Protein AF-A0A934AJ32-F1 (afdb_monomer)

Structure (mmCIF, N/CA/C/O backbone):
data_AF-A0A934AJ32-F1
#
_entry.id   AF-A0A934AJ32-F1
#
loop_
_atom_site.group_PDB
_atom_site.id
_atom_site.type_symbol
_atom_site.label_atom_id
_atom_site.label_alt_id
_atom_site.label_comp_id
_atom_site.label_asym_id
_atom_site.label_entity_id
_atom_site.label_seq_id
_atom_site.pdbx_PDB_ins_code
_atom_site.Cartn_x
_atom_site.Cartn_y
_atom_site.Cartn_z
_atom_site.occupancy
_atom_site.B_iso_or_equiv
_atom_site.auth_seq_id
_atom_site.auth_comp_id
_atom_site.auth_asym_id
_atom_site.auth_atom_id
_atom_site.pdbx_PDB_model_num
ATOM 1 N N . MET A 1 1 ? 74.861 -0.543 -77.239 1.00 42.47 1 MET A N 1
ATOM 2 C CA . MET A 1 1 ? 74.293 0.768 -76.851 1.00 42.47 1 MET A CA 1
ATOM 3 C C . MET A 1 1 ? 72.778 0.708 -77.011 1.00 42.47 1 MET A C 1
ATOM 5 O O . MET A 1 1 ? 72.352 0.237 -78.055 1.00 42.47 1 MET A O 1
ATOM 9 N N . ARG A 1 2 ? 72.035 1.220 -76.008 1.00 43.19 2 ARG A N 1
ATOM 10 C CA . ARG A 1 2 ? 70.558 1.358 -75.874 1.00 43.19 2 ARG A CA 1
ATOM 11 C C . ARG A 1 2 ? 69.825 0.094 -75.361 1.00 43.19 2 ARG A C 1
ATOM 13 O O . ARG A 1 2 ? 69.535 -0.800 -76.140 1.00 43.19 2 ARG A O 1
ATOM 20 N N . SER A 1 3 ? 69.816 -0.151 -74.038 1.00 38.34 3 SER A N 1
ATOM 21 C CA . SER A 1 3 ? 68.816 0.284 -73.013 1.00 38.34 3 SER A CA 1
ATOM 22 C C 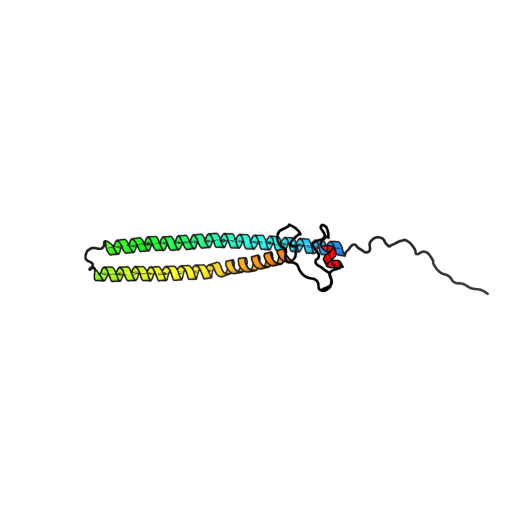. SER A 1 3 ? 67.497 -0.511 -73.117 1.00 38.34 3 SER A C 1
ATOM 24 O O . SER A 1 3 ? 66.768 -0.304 -74.076 1.00 38.34 3 SER A O 1
ATOM 26 N N . MET A 1 4 ? 67.211 -1.559 -72.325 1.00 38.88 4 MET A N 1
ATOM 27 C CA . MET A 1 4 ? 66.864 -1.632 -70.883 1.00 38.88 4 MET A CA 1
ATOM 28 C C . MET A 1 4 ? 65.736 -0.680 -70.421 1.00 38.88 4 MET A C 1
ATOM 30 O O . MET A 1 4 ? 65.861 0.526 -70.596 1.00 38.88 4 MET A O 1
ATOM 34 N N . PHE A 1 5 ? 64.742 -1.280 -69.733 1.00 41.25 5 PHE A N 1
ATOM 35 C CA . PHE A 1 5 ? 63.629 -0.747 -68.909 1.00 41.25 5 PHE A CA 1
ATOM 36 C C . PHE A 1 5 ? 62.219 -0.610 -69.520 1.00 41.25 5 PHE A C 1
ATOM 38 O O . PHE A 1 5 ? 61.986 0.236 -70.372 1.00 41.25 5 PHE A O 1
ATOM 45 N N . ALA A 1 6 ? 61.284 -1.415 -68.977 1.00 44.69 6 ALA A N 1
ATOM 46 C CA . ALA A 1 6 ? 59.928 -1.074 -68.481 1.00 44.69 6 ALA A CA 1
ATOM 47 C C . ALA A 1 6 ? 59.075 -2.370 -68.450 1.00 44.69 6 ALA A C 1
ATOM 49 O O . ALA A 1 6 ? 58.596 -2.830 -69.477 1.00 44.69 6 ALA A O 1
ATOM 50 N N . VAL A 1 7 ? 59.119 -3.178 -67.385 1.00 40.50 7 VAL A N 1
ATOM 51 C CA . VAL A 1 7 ? 58.290 -3.086 -66.161 1.00 40.50 7 VAL A CA 1
ATOM 52 C C . VAL A 1 7 ? 56.782 -3.209 -66.444 1.00 40.50 7 VAL A C 1
ATOM 54 O O . VAL A 1 7 ? 56.132 -2.252 -66.837 1.00 40.50 7 VAL A O 1
ATOM 57 N N . MET A 1 8 ? 56.269 -4.422 -66.194 1.00 41.38 8 MET A N 1
ATOM 58 C CA . MET A 1 8 ? 54.985 -4.747 -65.547 1.00 41.38 8 MET A CA 1
ATOM 59 C C . MET A 1 8 ? 53.811 -3.769 -65.742 1.00 41.38 8 MET A C 1
ATOM 61 O O . MET A 1 8 ? 53.681 -2.789 -65.017 1.00 41.38 8 MET A O 1
ATOM 65 N N . ALA A 1 9 ? 52.862 -4.148 -66.602 1.00 44.16 9 ALA A N 1
ATOM 66 C CA . ALA A 1 9 ? 51.495 -3.626 -66.597 1.00 44.16 9 ALA A CA 1
ATOM 67 C C . ALA A 1 9 ? 50.490 -4.792 -66.652 1.00 44.16 9 ALA A C 1
ATOM 69 O O . ALA A 1 9 ? 49.830 -5.033 -67.656 1.00 44.16 9 ALA A O 1
ATOM 70 N N . LEU A 1 10 ? 50.402 -5.544 -65.552 1.00 40.91 10 LEU A N 1
ATOM 71 C CA . LEU A 1 10 ? 49.324 -6.497 -65.267 1.00 40.91 10 LEU A CA 1
ATOM 72 C C . LEU A 1 10 ? 48.639 -6.087 -63.959 1.00 40.91 10 LEU A C 1
ATOM 74 O O . LEU A 1 10 ? 48.742 -6.781 -62.958 1.00 40.91 10 LEU A O 1
ATOM 78 N N . LEU A 1 11 ? 47.964 -4.936 -63.950 1.00 41.97 11 LEU A N 1
ATOM 79 C CA . LEU A 1 11 ? 47.052 -4.545 -62.871 1.00 41.97 11 LEU A CA 1
ATOM 80 C C . LEU A 1 11 ? 45.947 -3.637 -63.417 1.00 41.97 11 LEU A C 1
ATOM 82 O O . LEU A 1 11 ? 46.109 -2.425 -63.477 1.00 41.97 11 LEU A O 1
ATOM 86 N N . ALA A 1 12 ? 44.814 -4.233 -63.782 1.00 40.97 12 ALA A N 1
ATOM 87 C CA . ALA A 1 12 ? 43.506 -3.575 -63.737 1.00 40.97 12 ALA A CA 1
ATOM 88 C C . ALA A 1 12 ? 42.390 -4.634 -63.782 1.00 40.97 12 ALA A C 1
ATOM 90 O O . ALA A 1 12 ? 41.514 -4.612 -64.642 1.00 40.97 12 ALA A O 1
ATOM 91 N N . PHE A 1 13 ? 42.428 -5.597 -62.855 1.00 40.22 13 PHE A N 1
ATOM 92 C CA . PHE A 1 13 ? 41.200 -6.298 -62.481 1.00 40.22 13 PHE A CA 1
ATOM 93 C C . PHE A 1 13 ? 40.294 -5.287 -61.761 1.00 40.22 13 PHE A C 1
ATOM 95 O O . PHE A 1 13 ? 40.781 -4.587 -60.868 1.00 40.22 13 PHE A O 1
ATOM 102 N N . PRO A 1 14 ? 39.001 -5.178 -62.113 1.00 39.19 14 PRO A N 1
ATOM 103 C CA . PRO A 1 14 ? 38.092 -4.229 -61.491 1.00 39.19 14 PRO A CA 1
ATOM 104 C C . PRO A 1 14 ? 37.704 -4.754 -60.104 1.00 39.19 14 PRO A C 1
ATOM 106 O O . PRO A 1 14 ? 36.647 -5.347 -59.913 1.00 39.19 14 PRO A O 1
ATOM 109 N N . VAL A 1 15 ? 38.567 -4.547 -59.110 1.00 40.00 15 VAL A N 1
ATOM 110 C CA . VAL A 1 15 ? 38.219 -4.730 -57.695 1.00 40.00 15 VAL A CA 1
ATOM 111 C C . VAL A 1 15 ? 37.647 -3.411 -57.180 1.00 40.00 15 VAL A C 1
ATOM 113 O O . VAL A 1 15 ? 38.253 -2.706 -56.384 1.00 40.00 15 VAL A O 1
ATOM 116 N N . LEU A 1 16 ? 36.464 -3.058 -57.674 1.00 37.53 16 LEU A N 1
ATOM 117 C CA . LEU A 1 16 ? 35.572 -2.083 -57.040 1.00 37.53 16 LEU A CA 1
ATOM 118 C C . LEU A 1 16 ? 34.166 -2.687 -56.971 1.00 37.53 16 LEU A C 1
ATOM 120 O O . LEU A 1 16 ? 33.175 -2.104 -57.392 1.00 37.53 16 LEU A O 1
ATOM 124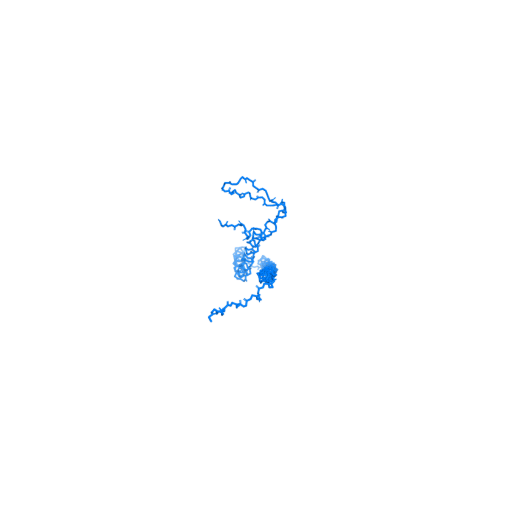 N N . ALA A 1 17 ? 34.093 -3.904 -56.436 1.00 39.12 17 ALA A N 1
ATOM 125 C CA . ALA A 1 17 ? 32.858 -4.485 -55.943 1.00 39.12 17 ALA A CA 1
ATOM 126 C C . ALA A 1 17 ? 32.953 -4.561 -54.414 1.00 39.12 17 ALA A C 1
ATOM 128 O O . ALA A 1 17 ? 33.744 -5.325 -53.869 1.00 39.12 17 ALA A O 1
ATOM 129 N N . ASN A 1 18 ? 32.104 -3.779 -53.745 1.00 40.06 18 ASN A N 1
ATOM 130 C CA . ASN A 1 18 ? 31.764 -3.866 -52.321 1.00 40.06 18 ASN A CA 1
ATOM 131 C C . ASN A 1 18 ? 32.848 -3.486 -51.297 1.00 40.06 18 ASN A C 1
ATOM 133 O O . ASN A 1 18 ? 33.230 -4.298 -50.459 1.00 40.06 18 ASN A O 1
ATOM 137 N N . ALA A 1 19 ? 33.212 -2.204 -51.246 1.00 37.50 19 ALA A N 1
ATOM 138 C CA . ALA A 1 19 ? 33.820 -1.597 -50.054 1.00 37.50 19 ALA A CA 1
ATOM 139 C C . ALA A 1 19 ? 32.780 -0.978 -49.084 1.00 37.50 19 ALA A C 1
ATOM 141 O O . ALA A 1 19 ? 33.143 -0.184 -48.230 1.00 37.50 19 ALA A O 1
ATOM 142 N N . ASP A 1 20 ? 31.499 -1.361 -49.186 1.00 42.16 20 ASP A N 1
ATOM 143 C CA . ASP A 1 20 ? 30.374 -0.736 -48.456 1.00 42.16 20 ASP A CA 1
ATOM 144 C C . ASP A 1 20 ? 29.639 -1.686 -47.481 1.00 42.16 20 ASP A C 1
ATOM 146 O O . ASP A 1 20 ? 28.487 -1.462 -47.104 1.00 42.16 20 ASP A O 1
ATOM 150 N N . ARG A 1 21 ? 30.261 -2.806 -47.079 1.00 44.12 21 ARG A N 1
ATOM 151 C CA . ARG A 1 21 ? 29.571 -3.881 -46.329 1.00 44.12 21 ARG A CA 1
ATOM 152 C C . ARG A 1 21 ? 29.955 -4.206 -44.874 1.00 44.12 21 ARG A C 1
ATOM 154 O O . ARG A 1 21 ? 29.311 -5.114 -44.352 1.00 44.12 21 ARG A O 1
ATOM 161 N N . PRO A 1 22 ? 30.831 -3.498 -44.133 1.00 41.53 22 PRO A N 1
ATOM 162 C CA . PRO A 1 22 ? 30.922 -3.738 -42.690 1.00 41.53 22 PRO A CA 1
ATOM 163 C C . PRO A 1 22 ? 29.959 -2.876 -41.851 1.00 41.53 22 PRO A C 1
ATOM 165 O O . PRO A 1 22 ? 29.570 -3.310 -40.768 1.00 41.53 22 PRO A O 1
ATOM 168 N N . GLN A 1 23 ? 29.511 -1.711 -42.340 1.00 46.34 23 GLN A N 1
ATOM 169 C CA . GLN A 1 23 ? 28.746 -0.746 -41.529 1.00 46.34 23 GLN A CA 1
ATOM 170 C C . GLN A 1 23 ? 27.321 -1.232 -41.200 1.00 46.34 23 GLN A C 1
ATOM 172 O O . GLN A 1 23 ? 26.945 -1.312 -40.034 1.00 46.34 23 GLN A O 1
ATOM 177 N N . ARG A 1 24 ? 26.569 -1.701 -42.213 1.00 43.56 24 ARG A N 1
ATOM 178 C CA . ARG A 1 24 ? 25.178 -2.173 -42.046 1.00 43.56 24 ARG A CA 1
ATOM 179 C C . ARG A 1 24 ? 25.024 -3.284 -41.006 1.00 43.56 24 ARG A C 1
ATOM 181 O O . ARG A 1 24 ? 24.007 -3.327 -40.331 1.00 43.56 24 ARG A O 1
ATOM 188 N N . SER A 1 25 ? 26.001 -4.185 -40.884 1.00 47.41 25 SER A N 1
ATOM 189 C CA . SER A 1 25 ? 25.910 -5.321 -39.956 1.00 47.41 25 SER A CA 1
ATOM 190 C C . SER A 1 25 ? 26.030 -4.902 -38.486 1.00 47.41 25 SER A C 1
ATOM 192 O O . SER A 1 25 ? 25.291 -5.426 -37.652 1.00 47.41 25 SER A O 1
ATOM 194 N N . LYS A 1 26 ? 26.890 -3.917 -38.181 1.00 48.38 26 LYS A N 1
ATOM 195 C CA . LYS A 1 26 ? 27.052 -3.363 -36.829 1.00 48.38 26 LYS A CA 1
ATOM 196 C C . LYS A 1 26 ? 25.834 -2.540 -36.428 1.00 48.38 26 LYS A C 1
ATOM 198 O O . LYS A 1 26 ? 25.230 -2.840 -35.408 1.00 48.38 26 LYS A O 1
ATOM 203 N N . ASP A 1 27 ? 25.372 -1.655 -37.311 1.00 53.81 27 ASP A N 1
ATOM 204 C CA . ASP A 1 27 ? 24.191 -0.821 -37.053 1.00 53.81 27 ASP A CA 1
ATOM 205 C C . ASP A 1 27 ? 22.923 -1.671 -36.819 1.00 53.81 27 ASP A C 1
ATOM 207 O O . ASP A 1 27 ? 22.096 -1.352 -35.966 1.00 53.81 27 ASP A O 1
ATOM 211 N N . THR A 1 28 ? 22.771 -2.803 -37.524 1.00 54.97 28 THR A N 1
ATOM 212 C CA . THR A 1 28 ? 21.646 -3.730 -37.292 1.00 54.97 28 THR A CA 1
ATOM 213 C C . THR A 1 28 ? 21.780 -4.569 -36.019 1.00 54.97 28 THR A C 1
ATOM 215 O O . THR A 1 28 ? 20.765 -4.894 -35.401 1.00 54.97 28 THR A O 1
ATOM 218 N N . ALA A 1 29 ? 23.002 -4.929 -35.614 1.00 59.25 29 ALA A N 1
ATOM 219 C CA . ALA A 1 29 ? 23.249 -5.652 -34.366 1.00 59.25 29 ALA A CA 1
ATOM 220 C C . ALA A 1 29 ? 23.017 -4.741 -33.149 1.00 59.25 29 ALA A C 1
ATOM 222 O O . ALA A 1 29 ? 22.405 -5.162 -32.164 1.00 59.25 29 ALA A O 1
ATOM 223 N N . ASP A 1 30 ? 23.413 -3.475 -33.268 1.00 63.50 30 ASP A N 1
ATOM 224 C CA . ASP A 1 30 ? 23.194 -2.437 -32.264 1.00 63.50 30 ASP A CA 1
ATOM 225 C C . ASP A 1 30 ? 21.704 -2.071 -32.164 1.00 63.50 30 ASP A C 1
ATOM 227 O O . ASP A 1 30 ? 21.160 -1.968 -31.067 1.00 63.50 30 ASP A O 1
ATOM 231 N N . ALA A 1 31 ? 20.982 -2.001 -33.289 1.00 63.78 31 ALA A N 1
ATOM 232 C CA . ALA A 1 31 ? 19.531 -1.803 -33.279 1.00 63.78 31 ALA A CA 1
ATOM 233 C C . ALA A 1 31 ? 18.770 -2.983 -32.645 1.00 63.78 31 ALA A C 1
ATOM 235 O O . ALA A 1 31 ? 17.796 -2.783 -31.916 1.00 63.78 31 ALA A O 1
ATOM 236 N N . LYS A 1 32 ? 19.202 -4.226 -32.898 1.00 72.31 32 LYS A N 1
ATOM 237 C CA . LYS A 1 32 ? 18.571 -5.416 -32.312 1.00 72.31 32 LYS A CA 1
ATOM 238 C C . LYS A 1 32 ? 18.802 -5.493 -30.801 1.00 72.31 32 LYS A C 1
ATOM 240 O O . LYS A 1 32 ? 17.841 -5.695 -30.062 1.00 72.31 32 LYS A O 1
ATOM 245 N N . SER A 1 33 ? 20.037 -5.276 -30.346 1.00 72.31 33 SER A N 1
ATOM 246 C CA . SER A 1 33 ? 20.367 -5.271 -28.913 1.00 72.31 33 SER A CA 1
ATOM 247 C C . SER A 1 33 ? 19.631 -4.156 -28.160 1.00 72.31 33 SER A C 1
ATOM 249 O O . SER A 1 33 ? 19.143 -4.360 -27.047 1.00 72.31 33 SER A O 1
ATOM 251 N N . TYR A 1 34 ? 19.445 -3.004 -28.803 1.00 71.19 34 TYR A N 1
ATOM 252 C CA . TYR A 1 34 ? 18.652 -1.905 -28.270 1.00 71.19 34 TYR A CA 1
ATOM 253 C C . TYR A 1 34 ? 17.166 -2.253 -28.114 1.00 71.19 34 TYR A C 1
ATOM 255 O O . TYR A 1 34 ? 16.581 -2.043 -27.050 1.00 71.19 34 TYR A O 1
ATOM 263 N N . LEU A 1 35 ? 16.542 -2.833 -29.145 1.00 75.69 35 LEU A N 1
ATOM 264 C CA . LEU A 1 35 ? 15.142 -3.265 -29.077 1.00 75.69 35 LEU A CA 1
ATOM 265 C C . LEU A 1 35 ? 14.924 -4.346 -28.008 1.00 75.69 35 LEU A C 1
ATOM 267 O O . LEU A 1 35 ? 13.894 -4.333 -27.327 1.00 75.69 35 LEU A O 1
ATOM 271 N N . GLU A 1 36 ? 15.895 -5.240 -27.821 1.00 80.88 36 GLU A N 1
ATOM 272 C CA . GLU A 1 36 ? 15.895 -6.229 -26.740 1.00 80.88 36 GLU A CA 1
ATOM 273 C C . GLU A 1 36 ? 15.962 -5.554 -25.357 1.00 80.88 36 GLU A C 1
ATOM 275 O O . GLU A 1 36 ? 15.160 -5.883 -24.478 1.00 80.88 36 GLU A O 1
ATOM 280 N N . ALA A 1 37 ? 16.818 -4.543 -25.174 1.00 76.75 37 ALA A N 1
ATOM 281 C CA . ALA A 1 37 ? 16.903 -3.769 -23.930 1.00 76.75 37 ALA A CA 1
ATOM 282 C C . ALA A 1 37 ? 15.607 -2.989 -23.619 1.00 76.75 37 ALA A C 1
ATOM 284 O O . ALA A 1 37 ? 15.144 -2.949 -22.471 1.00 76.75 37 ALA A O 1
ATOM 285 N N . VAL A 1 38 ? 14.963 -2.415 -24.640 1.00 78.31 38 VAL A N 1
ATOM 286 C CA . VAL A 1 38 ? 13.663 -1.737 -24.497 1.00 78.31 38 VAL A CA 1
ATOM 287 C C . VAL A 1 38 ? 12.561 -2.736 -24.136 1.00 78.31 38 VAL A C 1
ATOM 289 O O . VAL A 1 38 ? 11.729 -2.453 -23.268 1.00 78.31 38 VAL A O 1
ATOM 292 N N . ALA A 1 39 ? 12.542 -3.914 -24.764 1.00 83.94 39 ALA A N 1
ATOM 293 C CA . ALA A 1 39 ? 11.580 -4.970 -24.450 1.00 83.94 39 ALA A CA 1
ATOM 294 C C . ALA A 1 39 ? 11.735 -5.471 -23.006 1.00 83.94 39 ALA A C 1
ATOM 296 O O . ALA A 1 39 ? 10.732 -5.610 -22.299 1.00 83.94 39 ALA A O 1
ATOM 297 N N . LEU A 1 40 ? 12.973 -5.660 -22.548 1.00 86.69 40 LEU A N 1
ATOM 298 C CA . LEU A 1 40 ? 13.282 -6.038 -21.170 1.00 86.69 40 LEU A CA 1
ATOM 299 C C . LEU A 1 40 ? 12.800 -4.967 -20.179 1.00 86.69 40 LEU A C 1
ATOM 301 O O . LEU A 1 40 ? 12.054 -5.275 -19.251 1.00 86.69 40 LEU A O 1
ATOM 305 N N . THR A 1 41 ? 13.079 -3.691 -20.459 1.00 83.38 41 THR A N 1
ATOM 306 C CA . THR A 1 41 ? 12.591 -2.560 -19.649 1.00 83.38 41 THR A CA 1
ATOM 307 C C . THR A 1 41 ? 11.057 -2.531 -19.563 1.00 83.38 41 THR A C 1
ATOM 309 O O . THR A 1 41 ? 10.488 -2.277 -18.497 1.00 83.38 41 THR A O 1
ATOM 312 N N . ARG A 1 42 ? 10.341 -2.831 -20.660 1.00 87.50 42 ARG A N 1
ATOM 313 C CA . ARG A 1 42 ? 8.865 -2.939 -20.649 1.00 87.50 42 ARG A CA 1
ATOM 314 C C . ARG A 1 42 ? 8.380 -4.061 -19.736 1.00 87.50 42 ARG A C 1
ATOM 316 O O . ARG A 1 42 ? 7.407 -3.861 -19.006 1.00 87.50 42 ARG A O 1
ATOM 323 N N . GLN A 1 43 ? 9.035 -5.220 -19.775 1.00 90.94 43 GLN A N 1
ATOM 324 C CA . GLN A 1 43 ? 8.685 -6.358 -18.924 1.00 90.94 43 GLN A CA 1
ATOM 325 C C . GLN A 1 43 ? 8.924 -6.046 -17.443 1.00 90.94 43 GLN A C 1
ATOM 327 O O . GLN A 1 43 ? 8.040 -6.299 -16.622 1.00 90.94 43 GLN A O 1
ATOM 332 N N . GLU A 1 44 ? 10.057 -5.431 -17.104 1.00 89.62 44 GLU A N 1
ATOM 333 C CA . GLU A 1 44 ? 10.387 -5.036 -15.731 1.00 89.62 44 GLU A CA 1
ATOM 334 C C . GLU A 1 44 ? 9.391 -4.019 -15.163 1.00 89.62 44 GLU A C 1
ATOM 336 O O . GLU A 1 44 ? 8.885 -4.190 -14.050 1.00 89.62 44 GLU A O 1
ATOM 341 N N . VAL A 1 45 ? 9.038 -2.992 -15.944 1.00 91.75 45 VAL A N 1
ATOM 342 C CA . VAL A 1 45 ? 8.024 -2.005 -15.544 1.00 91.75 45 VAL A CA 1
ATOM 343 C C . VAL A 1 45 ? 6.667 -2.676 -15.345 1.00 91.75 45 VAL A C 1
ATOM 345 O O . VAL A 1 45 ? 6.010 -2.435 -14.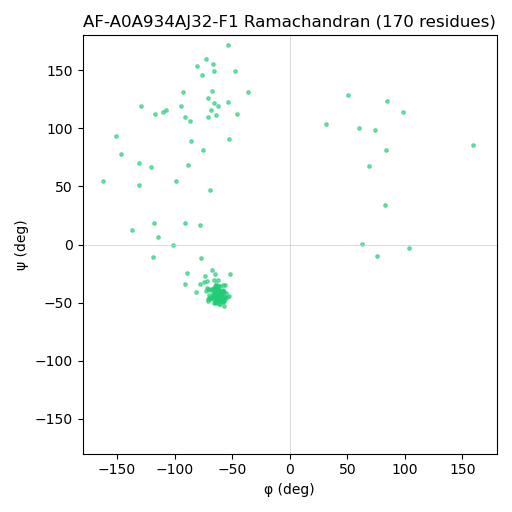332 1.00 91.75 45 VAL A O 1
ATOM 348 N N . ALA A 1 46 ? 6.247 -3.549 -16.264 1.00 91.62 46 ALA A N 1
ATOM 349 C CA . ALA A 1 46 ? 4.974 -4.257 -16.153 1.00 91.62 46 ALA A CA 1
ATOM 350 C C . ALA A 1 46 ? 4.926 -5.179 -14.919 1.00 91.62 46 ALA A C 1
ATOM 352 O O . ALA A 1 46 ? 3.914 -5.220 -14.208 1.00 91.62 46 ALA A O 1
ATOM 353 N N . ALA A 1 47 ? 6.022 -5.881 -14.624 1.00 93.94 47 ALA A N 1
ATOM 354 C CA . ALA A 1 47 ? 6.152 -6.715 -13.435 1.00 93.94 47 ALA A CA 1
ATOM 355 C C . ALA A 1 47 ? 6.081 -5.875 -12.148 1.00 93.94 47 ALA A C 1
ATOM 357 O O . ALA A 1 47 ? 5.291 -6.190 -11.250 1.00 93.94 47 ALA A O 1
ATOM 358 N N . ALA A 1 48 ? 6.823 -4.765 -12.086 1.00 90.94 48 ALA A N 1
ATOM 359 C CA . ALA A 1 48 ? 6.806 -3.850 -10.947 1.00 90.94 48 ALA A CA 1
ATOM 360 C C . ALA A 1 48 ? 5.419 -3.210 -10.739 1.00 90.94 48 ALA A C 1
ATOM 362 O O . ALA A 1 48 ? 4.949 -3.082 -9.607 1.00 90.94 48 ALA A O 1
ATOM 363 N N . GLU A 1 49 ? 4.704 -2.867 -11.814 1.00 93.00 49 GLU A N 1
ATOM 364 C CA . GLU A 1 49 ? 3.325 -2.373 -11.737 1.00 93.00 49 GLU A CA 1
ATOM 365 C C . GLU A 1 49 ? 2.349 -3.427 -11.206 1.00 93.00 49 GLU A C 1
ATOM 367 O O . GLU A 1 49 ? 1.466 -3.102 -10.402 1.00 93.00 49 GLU A O 1
ATOM 372 N N . LYS A 1 50 ? 2.496 -4.689 -11.626 1.00 95.81 50 LYS A N 1
ATOM 373 C CA . LYS A 1 50 ? 1.682 -5.804 -11.123 1.00 95.81 50 LYS A CA 1
ATOM 374 C C . LYS A 1 50 ? 1.908 -6.007 -9.624 1.00 95.81 50 LYS A C 1
ATOM 376 O O . LYS A 1 50 ? 0.931 -6.074 -8.874 1.00 95.81 50 LYS A O 1
ATOM 381 N N . GLN A 1 51 ? 3.165 -6.019 -9.183 1.00 93.12 51 GLN A N 1
ATOM 382 C CA . GLN A 1 51 ? 3.519 -6.115 -7.764 1.00 93.12 51 GLN A CA 1
ATOM 383 C C . GLN A 1 51 ? 2.978 -4.922 -6.966 1.00 93.12 51 GLN A C 1
ATOM 385 O O . GLN A 1 51 ? 2.377 -5.107 -5.909 1.00 93.12 51 GLN A O 1
ATOM 390 N N . LEU A 1 52 ? 3.073 -3.699 -7.500 1.00 93.69 52 LEU A N 1
ATOM 391 C CA . LEU A 1 52 ? 2.511 -2.510 -6.856 1.00 93.69 52 LEU A CA 1
ATOM 392 C C . LEU A 1 52 ? 0.983 -2.607 -6.701 1.00 93.69 52 LEU A C 1
ATOM 394 O O . LEU A 1 52 ? 0.440 -2.205 -5.671 1.00 93.69 52 LEU A O 1
ATOM 398 N N . LYS A 1 53 ? 0.268 -3.128 -7.709 1.00 94.38 53 LYS A N 1
ATOM 399 C CA . LYS A 1 53 ? -1.189 -3.344 -7.633 1.00 94.38 53 LYS A CA 1
ATOM 400 C C . LYS A 1 53 ? -1.547 -4.359 -6.546 1.00 94.38 53 LYS A C 1
ATOM 402 O O . LYS A 1 53 ? -2.458 -4.093 -5.762 1.00 94.38 53 LYS A O 1
ATOM 407 N N . GLN A 1 54 ? -0.817 -5.470 -6.469 1.00 94.81 54 GLN A N 1
ATOM 408 C CA . GLN A 1 54 ? -1.005 -6.489 -5.431 1.00 94.81 54 GLN A CA 1
ATOM 409 C C . GLN A 1 54 ? -0.717 -5.929 -4.034 1.00 94.81 54 GLN A C 1
ATOM 411 O O . GLN A 1 54 ? -1.542 -6.075 -3.134 1.00 94.81 54 GLN A O 1
ATOM 416 N N . ALA A 1 55 ? 0.387 -5.198 -3.871 1.00 93.00 55 ALA A N 1
ATOM 417 C CA . ALA A 1 55 ? 0.754 -4.581 -2.601 1.00 93.00 55 ALA A CA 1
ATOM 418 C C . ALA A 1 55 ? -0.294 -3.546 -2.140 1.00 93.00 55 ALA A C 1
ATOM 420 O O . ALA A 1 55 ? -0.680 -3.536 -0.974 1.00 93.00 55 ALA A O 1
ATOM 421 N N . LYS A 1 56 ? -0.841 -2.730 -3.056 1.00 94.31 56 LYS A N 1
ATOM 422 C CA . LYS A 1 56 ? -1.956 -1.809 -2.746 1.00 94.31 56 LYS A CA 1
ATOM 423 C C . LYS A 1 56 ? -3.224 -2.546 -2.319 1.00 94.31 56 LYS A C 1
ATOM 425 O O . LYS A 1 56 ? -3.952 -2.063 -1.453 1.00 94.31 56 LYS A O 1
ATOM 430 N N . ALA A 1 57 ? -3.534 -3.676 -2.952 1.00 94.38 57 ALA A N 1
ATOM 431 C CA . ALA A 1 57 ? -4.683 -4.490 -2.566 1.00 94.38 57 ALA A CA 1
ATOM 432 C C . ALA A 1 57 ? -4.489 -5.077 -1.158 1.00 94.38 57 ALA A C 1
ATOM 434 O O . ALA A 1 57 ? -5.406 -5.003 -0.340 1.00 94.38 57 ALA A O 1
ATOM 435 N N . ALA A 1 58 ? -3.283 -5.559 -0.850 1.00 93.44 58 ALA A N 1
ATOM 436 C CA . ALA A 1 58 ? -2.925 -6.060 0.473 1.00 93.44 58 ALA A CA 1
ATOM 437 C C . ALA A 1 58 ? -2.996 -4.965 1.556 1.00 93.44 58 ALA A C 1
ATOM 439 O O . ALA A 1 58 ? -3.613 -5.188 2.596 1.00 93.44 58 ALA A O 1
ATOM 440 N N . GLU A 1 59 ? -2.462 -3.763 1.305 1.00 94.38 59 GLU A N 1
ATOM 441 C CA . GLU A 1 59 ? -2.572 -2.612 2.224 1.00 94.38 59 GLU A CA 1
ATOM 442 C C . GLU A 1 59 ? -4.044 -2.296 2.537 1.00 94.38 59 GLU A C 1
ATOM 444 O O . GLU A 1 59 ? -4.438 -2.145 3.696 1.00 94.38 59 GLU A O 1
ATOM 449 N N . ARG A 1 60 ? -4.896 -2.250 1.504 1.00 95.00 60 ARG A N 1
ATOM 450 C CA . ARG A 1 60 ? -6.338 -2.019 1.675 1.00 95.00 60 ARG A CA 1
ATOM 451 C C . ARG A 1 60 ? -6.994 -3.110 2.515 1.00 95.00 60 ARG A C 1
ATOM 453 O O . ARG A 1 60 ? -7.803 -2.775 3.378 1.00 95.00 60 ARG A O 1
ATOM 460 N N . ALA A 1 61 ? -6.645 -4.376 2.289 1.00 94.94 61 ALA A N 1
ATOM 461 C CA . ALA A 1 61 ? -7.167 -5.498 3.063 1.00 94.94 61 ALA A CA 1
ATOM 462 C C . ALA A 1 61 ? -6.768 -5.396 4.545 1.00 94.94 61 ALA A C 1
ATOM 464 O O . ALA A 1 61 ? -7.626 -5.530 5.418 1.00 94.94 61 ALA A O 1
ATOM 465 N N . ARG A 1 62 ? -5.507 -5.053 4.845 1.00 93.38 62 ARG A N 1
ATOM 466 C CA . ARG A 1 62 ? -5.042 -4.825 6.225 1.00 93.38 62 ARG A CA 1
ATOM 467 C C . ARG A 1 62 ? -5.795 -3.677 6.899 1.00 93.38 62 ARG A C 1
ATOM 469 O O . ARG A 1 62 ? -6.315 -3.849 7.999 1.00 93.38 62 ARG A O 1
ATOM 476 N N . ILE A 1 63 ? -5.943 -2.533 6.224 1.00 94.31 63 ILE A N 1
ATOM 477 C CA . ILE A 1 63 ? -6.704 -1.384 6.753 1.00 94.31 63 ILE A CA 1
ATOM 478 C C . ILE A 1 63 ? -8.176 -1.754 6.997 1.00 94.31 63 ILE A C 1
ATOM 480 O O . ILE A 1 63 ? -8.766 -1.332 7.995 1.00 94.31 63 ILE A O 1
ATOM 484 N N . GLN A 1 64 ? -8.788 -2.541 6.109 1.00 95.25 64 GLN A N 1
ATOM 485 C CA . GLN A 1 64 ? -10.153 -3.034 6.304 1.00 95.25 64 GLN A CA 1
ATOM 486 C C . GLN A 1 64 ? -10.256 -3.978 7.508 1.00 95.25 64 GLN A C 1
ATOM 488 O O . GLN A 1 64 ? -11.197 -3.835 8.291 1.00 95.25 64 GLN A O 1
ATOM 493 N N . GLY A 1 65 ? -9.278 -4.867 7.701 1.00 96.06 65 GLY A N 1
ATOM 494 C CA . GLY A 1 65 ? -9.171 -5.719 8.889 1.00 96.06 65 GLY A CA 1
ATOM 495 C C . GLY A 1 65 ? -9.081 -4.902 10.179 1.00 96.06 65 GLY A C 1
ATOM 496 O O . GLY A 1 65 ? -9.880 -5.103 11.094 1.00 96.06 65 GLY A O 1
ATOM 497 N N . LEU A 1 66 ? -8.208 -3.888 10.213 1.00 95.12 66 LEU A N 1
ATOM 498 C CA . LEU A 1 66 ? -8.104 -2.956 11.344 1.00 95.12 66 LEU A CA 1
ATOM 499 C C . LEU A 1 66 ? -9.435 -2.249 11.620 1.00 95.12 66 LEU A C 1
ATOM 501 O O . LEU A 1 66 ? -9.878 -2.160 12.763 1.00 95.12 66 LEU A O 1
ATOM 505 N N . LYS A 1 67 ? -10.121 -1.779 10.574 1.00 95.25 67 LYS A N 1
ATOM 506 C CA . LYS A 1 67 ? -11.433 -1.135 10.715 1.00 95.25 67 LYS A CA 1
ATOM 507 C C . LYS A 1 67 ? -12.474 -2.082 11.318 1.00 95.25 67 LYS A C 1
ATOM 509 O O . LYS A 1 67 ? -13.287 -1.638 12.131 1.00 95.25 67 LYS A O 1
ATOM 514 N N . ALA A 1 68 ? -12.480 -3.349 10.907 1.00 95.31 68 ALA A N 1
ATOM 515 C CA . ALA A 1 68 ? -13.401 -4.356 11.424 1.00 95.31 68 ALA A CA 1
ATOM 516 C C . ALA A 1 68 ? -13.139 -4.635 12.912 1.00 95.31 68 ALA A C 1
ATOM 518 O O . ALA A 1 68 ? -14.060 -4.496 13.718 1.00 95.31 68 ALA A O 1
ATOM 519 N N . MET A 1 69 ? -11.879 -4.880 13.279 1.00 94.75 69 MET A N 1
ATOM 520 C CA . MET A 1 69 ? -11.451 -5.102 14.664 1.00 94.75 69 MET A CA 1
ATOM 521 C C . MET A 1 69 ? -11.818 -3.916 15.568 1.00 94.75 69 MET A C 1
ATOM 523 O O . MET A 1 69 ? -12.483 -4.073 16.590 1.00 94.75 69 MET A O 1
ATOM 527 N N . LYS A 1 70 ? -11.500 -2.684 15.150 1.00 94.44 70 LYS A N 1
ATOM 528 C CA . LYS A 1 70 ? -11.827 -1.479 15.930 1.00 94.44 70 LYS A CA 1
ATOM 529 C C . LYS A 1 70 ? -13.331 -1.235 16.051 1.00 94.44 70 LYS A C 1
ATOM 531 O O . LYS A 1 70 ? -13.794 -0.702 17.059 1.00 94.44 70 LYS A O 1
ATOM 536 N N . LYS A 1 71 ? -14.131 -1.638 15.060 1.00 96.06 71 LYS A N 1
ATOM 537 C CA . LYS A 1 71 ? -15.600 -1.585 15.155 1.00 96.06 71 LYS A CA 1
ATOM 538 C C . LYS A 1 71 ? -16.122 -2.545 16.224 1.00 96.06 71 LYS A C 1
ATOM 540 O O . LYS A 1 71 ? -17.084 -2.200 16.912 1.00 96.06 71 LYS A O 1
ATOM 545 N N . GLU A 1 72 ? -15.512 -3.715 16.356 1.00 95.31 72 GLU A N 1
ATOM 546 C CA . GLU A 1 72 ? -15.854 -4.702 17.376 1.00 95.31 72 GLU A CA 1
ATOM 547 C C . GLU A 1 72 ? -15.446 -4.241 18.780 1.00 95.31 72 GLU A C 1
ATOM 549 O O . GLU A 1 72 ? -16.298 -4.213 19.667 1.00 95.31 72 GLU A O 1
ATOM 554 N N . GLU A 1 73 ? -14.224 -3.725 18.955 1.00 93.62 73 GLU A N 1
ATOM 555 C CA . GLU A 1 73 ? -13.784 -3.105 20.218 1.00 93.62 73 GLU A CA 1
ATOM 556 C C . GLU A 1 73 ? -14.749 -1.993 20.668 1.00 93.62 73 GLU A C 1
ATOM 558 O O . GLU A 1 73 ? -15.180 -1.936 21.823 1.00 93.62 73 GLU A O 1
ATOM 563 N N . LEU A 1 74 ? -15.166 -1.124 19.738 1.00 95.12 74 LEU A N 1
ATOM 564 C CA . LEU A 1 74 ? -16.134 -0.064 20.031 1.00 95.12 74 LEU A CA 1
ATOM 565 C C . LEU A 1 74 ? -17.509 -0.611 20.428 1.00 95.12 74 LEU A C 1
ATOM 567 O O . LEU A 1 74 ? -18.184 -0.001 21.262 1.00 95.12 74 LEU A O 1
ATOM 571 N N . ARG A 1 75 ? -17.954 -1.721 19.829 1.00 94.94 75 ARG A N 1
ATOM 572 C CA . ARG A 1 75 ? -19.203 -2.390 20.223 1.00 94.94 75 ARG A CA 1
ATOM 573 C C . ARG A 1 75 ? -19.079 -2.956 21.635 1.00 94.94 75 ARG A C 1
ATOM 575 O O . ARG A 1 75 ? -19.960 -2.675 22.443 1.00 94.94 75 ARG A O 1
ATOM 582 N N . ALA A 1 76 ? -17.970 -3.626 21.947 1.00 94.12 76 ALA A N 1
ATOM 583 C CA . ALA A 1 76 ? -17.699 -4.189 23.267 1.00 94.12 76 ALA A CA 1
ATOM 584 C C . ALA A 1 76 ? -17.675 -3.116 24.371 1.00 94.12 76 ALA A C 1
ATOM 586 O O . ALA A 1 76 ? -18.302 -3.281 25.416 1.00 94.12 76 ALA A O 1
ATOM 587 N N . VAL A 1 77 ? -17.034 -1.964 24.134 1.00 93.38 77 VAL A N 1
ATOM 588 C CA . VAL A 1 77 ? -17.034 -0.852 25.108 1.00 93.38 77 VAL A CA 1
ATOM 589 C C . VAL A 1 77 ? -18.440 -0.291 25.333 1.00 93.38 77 VAL A C 1
ATOM 591 O O . VAL A 1 77 ? -18.797 0.082 26.453 1.00 93.38 77 VAL A O 1
ATOM 594 N N . ARG A 1 78 ? -19.267 -0.227 24.283 1.00 91.62 78 ARG A N 1
ATOM 595 C CA . ARG A 1 78 ? -20.643 0.281 24.392 1.00 91.62 78 ARG A CA 1
ATOM 596 C C . ARG A 1 78 ? -21.533 -0.659 25.198 1.00 91.62 78 ARG A C 1
ATOM 598 O O . ARG A 1 78 ? -22.259 -0.170 26.067 1.00 91.62 78 ARG A O 1
ATOM 605 N N . SER A 1 79 ? -21.450 -1.962 24.937 1.00 92.56 79 SER A N 1
ATOM 606 C CA . SER A 1 79 ? -22.269 -2.986 25.594 1.00 92.56 79 SER A CA 1
ATOM 607 C C . SER A 1 79 ? -21.812 -3.337 27.011 1.00 92.56 79 SER A C 1
ATOM 609 O O . SER A 1 79 ? -22.564 -3.983 27.732 1.00 92.56 79 SER A O 1
ATOM 611 N N . ARG A 1 80 ? -20.621 -2.902 27.442 1.00 91.06 80 ARG A N 1
ATOM 612 C CA . ARG A 1 80 ? -20.075 -3.244 28.762 1.00 91.06 80 ARG A CA 1
ATOM 613 C C . ARG A 1 80 ? -20.965 -2.713 29.906 1.00 91.06 80 ARG A C 1
ATOM 615 O O . ARG A 1 80 ? -21.157 -1.488 29.987 1.00 91.06 80 ARG A O 1
ATOM 622 N N . PRO A 1 81 ? -21.522 -3.586 30.768 1.00 90.19 81 PRO A N 1
ATOM 623 C CA . PRO A 1 81 ? -22.286 -3.170 31.944 1.00 90.19 81 PRO A CA 1
ATOM 624 C C . PRO A 1 81 ? -21.350 -2.612 33.030 1.00 90.19 81 PRO A C 1
ATOM 626 O O . PRO A 1 81 ? -20.144 -2.846 32.995 1.00 90.19 81 PRO A O 1
ATOM 629 N N . GLY A 1 82 ? -21.890 -1.831 33.969 1.00 88.88 82 GLY A N 1
ATOM 630 C CA . GLY A 1 82 ? -21.147 -1.319 35.132 1.00 88.88 82 GLY A CA 1
ATOM 631 C C . GLY A 1 82 ? -20.178 -0.151 34.881 1.00 88.88 82 GLY A C 1
ATOM 632 O O . GLY A 1 82 ? -19.721 0.451 35.841 1.00 88.88 82 GLY A O 1
ATOM 633 N N . ILE A 1 83 ? -19.894 0.219 33.625 1.00 88.50 83 ILE A N 1
ATOM 634 C CA . ILE A 1 83 ? -19.020 1.361 33.286 1.00 88.50 83 ILE A CA 1
ATOM 635 C C . ILE A 1 83 ? -19.842 2.640 33.099 1.00 88.50 83 ILE A C 1
ATOM 637 O O . ILE A 1 83 ? -20.805 2.668 32.318 1.00 88.50 83 ILE A O 1
ATOM 641 N N . GLY A 1 84 ? -19.416 3.726 33.749 1.00 92.12 84 GLY A N 1
ATOM 642 C CA . GLY A 1 84 ? -20.073 5.028 33.669 1.00 92.12 84 GLY A CA 1
ATOM 643 C C . GLY A 1 84 ? -19.982 5.673 32.277 1.00 92.12 84 GLY A C 1
ATOM 644 O O . GLY A 1 84 ? -19.063 5.436 31.490 1.00 92.12 84 GLY A O 1
ATOM 645 N N . ARG A 1 85 ? -20.922 6.572 31.945 1.00 92.31 85 ARG A N 1
ATOM 646 C CA . ARG A 1 85 ? -20.959 7.245 30.625 1.00 92.31 85 ARG A CA 1
ATOM 647 C C . ARG A 1 85 ? -19.673 8.026 30.311 1.00 92.31 85 ARG A C 1
ATOM 649 O O . ARG A 1 85 ? -19.282 8.099 29.146 1.00 92.31 85 ARG A O 1
ATOM 656 N N . ARG A 1 86 ? -19.033 8.629 31.322 1.00 92.88 86 ARG A N 1
ATOM 657 C CA . ARG A 1 86 ? -17.776 9.388 31.162 1.00 92.88 86 ARG A CA 1
ATOM 658 C C . ARG A 1 86 ? -16.605 8.467 30.810 1.00 92.88 86 ARG A C 1
ATOM 660 O O . ARG A 1 86 ? -15.921 8.728 29.827 1.00 92.88 86 ARG A O 1
ATOM 667 N N . GLU A 1 87 ? -16.450 7.354 31.518 1.00 92.25 87 GLU A N 1
ATOM 668 C CA . GLU A 1 87 ? -15.410 6.346 31.260 1.00 92.25 87 GLU A CA 1
ATOM 669 C C . GLU A 1 87 ? -15.551 5.730 29.863 1.00 92.25 87 GLU A C 1
ATOM 671 O O . GLU A 1 87 ? -14.578 5.657 29.112 1.00 92.25 87 GLU A O 1
ATOM 676 N N . LYS A 1 88 ? -16.783 5.395 29.443 1.00 93.38 88 LYS A N 1
ATOM 677 C CA . LYS A 1 88 ? -17.043 4.913 28.074 1.00 93.38 88 LYS A CA 1
ATOM 678 C C . LYS A 1 88 ? -16.584 5.914 27.013 1.00 93.38 88 LYS A C 1
ATOM 680 O O . LYS A 1 88 ? -16.020 5.506 26.000 1.00 93.38 88 LYS A O 1
ATOM 685 N N . LYS A 1 89 ? -16.810 7.220 27.218 1.00 94.62 89 LYS A N 1
ATOM 686 C CA . LYS A 1 89 ? -16.340 8.258 26.281 1.00 94.62 89 LYS A CA 1
ATOM 687 C C . LYS A 1 89 ? -14.816 8.281 26.188 1.00 94.62 89 LYS A C 1
ATOM 689 O O . LYS A 1 89 ? -14.301 8.366 25.077 1.00 94.62 89 LYS A O 1
ATOM 694 N N . VAL A 1 90 ? -14.119 8.180 27.320 1.00 95.94 90 VAL A N 1
ATOM 695 C CA . VAL A 1 90 ? -12.648 8.148 27.362 1.00 95.94 90 VAL A CA 1
ATOM 696 C C . VAL A 1 90 ? -12.121 6.940 26.584 1.00 95.94 90 VAL A C 1
ATOM 698 O O . VAL A 1 90 ? -11.336 7.116 25.654 1.00 95.94 90 VAL A O 1
ATO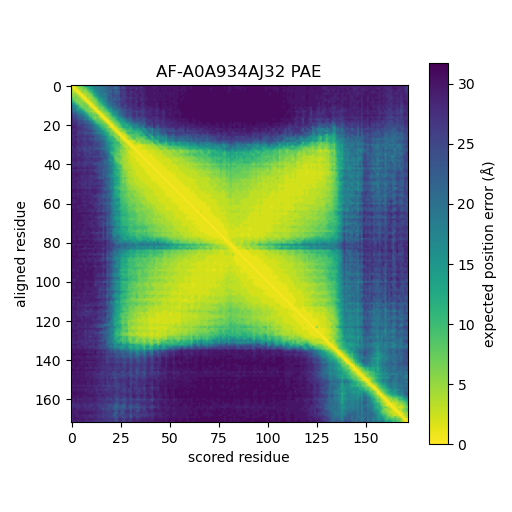M 701 N N . LEU A 1 91 ? -12.634 5.739 26.863 1.00 94.94 91 LEU A N 1
ATOM 702 C CA . LEU A 1 91 ? -12.237 4.510 26.163 1.00 94.94 91 LEU A CA 1
ATOM 703 C C . LEU A 1 91 ? -12.494 4.583 24.650 1.00 94.94 91 LEU A C 1
ATOM 705 O O . LEU A 1 91 ? -11.628 4.237 23.849 1.00 94.94 91 LEU A O 1
ATOM 709 N N . ILE A 1 92 ? -13.663 5.085 24.237 1.00 94.81 92 ILE A N 1
ATOM 710 C CA . ILE A 1 92 ? -13.991 5.265 22.814 1.00 94.81 92 ILE A CA 1
ATOM 711 C C . ILE A 1 92 ? -13.011 6.232 22.136 1.00 94.81 92 ILE A C 1
ATOM 713 O O . ILE A 1 92 ? -12.624 6.000 20.988 1.00 94.81 92 ILE A O 1
ATOM 717 N N . SER A 1 93 ? -12.621 7.314 22.811 1.00 96.31 93 SER A N 1
ATOM 718 C CA . SER A 1 93 ? -11.637 8.262 22.281 1.00 96.31 93 SER A CA 1
ATOM 719 C C . SER A 1 93 ? -10.262 7.615 22.111 1.00 96.31 93 SER A C 1
ATOM 721 O O . SER A 1 93 ? -9.674 7.761 21.039 1.00 96.31 93 SER A O 1
ATOM 723 N N . PHE A 1 94 ? -9.798 6.836 23.094 1.00 96.50 94 PHE A N 1
ATOM 724 C CA . PHE A 1 94 ? -8.540 6.088 22.996 1.00 96.50 94 PHE A CA 1
ATOM 725 C C . PHE A 1 94 ? -8.533 5.123 21.809 1.00 96.50 94 PHE A C 1
ATOM 727 O O . PHE A 1 94 ? -7.624 5.182 20.987 1.00 96.50 94 PHE A O 1
ATOM 734 N N . ILE A 1 95 ? -9.585 4.316 21.642 1.00 94.88 95 ILE A N 1
ATOM 735 C CA . ILE A 1 95 ? -9.703 3.370 20.517 1.00 94.88 95 ILE A CA 1
ATOM 736 C C . ILE A 1 95 ? -9.632 4.098 19.165 1.00 94.88 95 ILE A C 1
ATOM 738 O O . ILE A 1 95 ? -9.006 3.626 18.214 1.00 94.88 95 ILE A O 1
ATOM 742 N N . ARG A 1 96 ? -10.258 5.276 19.060 1.00 94.88 96 ARG A N 1
ATOM 743 C CA . ARG A 1 96 ? -10.205 6.094 17.837 1.00 94.88 96 ARG A CA 1
ATOM 744 C C . ARG A 1 96 ? -8.815 6.664 17.579 1.00 94.88 96 ARG A C 1
ATOM 746 O O . ARG A 1 96 ? -8.421 6.762 16.416 1.00 94.88 96 ARG A O 1
ATOM 753 N N . GLN A 1 97 ? -8.112 7.082 18.625 1.00 95.38 97 GLN A N 1
ATOM 754 C CA . GLN A 1 97 ? -6.758 7.615 18.513 1.00 95.38 97 GLN A CA 1
ATOM 755 C C . GLN A 1 97 ? -5.770 6.517 18.112 1.00 95.38 97 GLN A C 1
ATOM 757 O O . GLN A 1 97 ? -5.011 6.711 17.164 1.00 95.38 97 GLN A O 1
ATOM 762 N N . ASP A 1 98 ? -5.858 5.354 18.752 1.00 95.25 98 ASP A N 1
ATOM 763 C CA . ASP A 1 98 ? -5.063 4.167 18.437 1.00 95.25 98 ASP A CA 1
ATOM 764 C C . ASP A 1 98 ? -5.274 3.725 16.979 1.00 95.25 98 ASP A C 1
ATOM 766 O O . ASP A 1 98 ? -4.322 3.627 16.209 1.00 95.25 98 ASP A O 1
ATOM 770 N N . TYR A 1 99 ? -6.530 3.627 16.523 1.00 95.25 99 TYR A N 1
ATOM 771 C CA . TYR A 1 99 ? -6.839 3.335 15.116 1.00 95.25 99 TYR A CA 1
ATOM 772 C C . TYR A 1 99 ? -6.191 4.327 14.135 1.00 95.25 99 TYR A C 1
ATOM 774 O O . TYR A 1 99 ? -5.677 3.934 13.086 1.00 95.25 99 TYR A O 1
ATOM 782 N N . ARG A 1 100 ? -6.202 5.628 14.459 1.00 94.00 100 ARG A N 1
ATOM 783 C CA . ARG A 1 100 ? -5.555 6.649 13.620 1.00 94.00 100 ARG A CA 1
ATOM 784 C C . ARG A 1 100 ? -4.038 6.467 13.575 1.00 94.00 100 ARG A C 1
ATOM 786 O O . ARG A 1 100 ? -3.469 6.653 12.497 1.00 94.00 100 ARG A O 1
ATOM 793 N N . SER A 1 101 ? -3.407 6.107 14.695 1.00 95.81 101 SER A N 1
ATOM 794 C CA . SER A 1 101 ? -1.969 5.807 14.736 1.00 95.81 101 SER A CA 1
ATOM 795 C C . SER A 1 101 ? -1.642 4.589 13.880 1.00 95.81 101 SER A C 1
ATOM 797 O O . SER A 1 101 ? -0.830 4.692 12.963 1.00 95.81 101 SER A O 1
ATOM 799 N N . GLN A 1 102 ? -2.375 3.490 14.068 1.00 95.00 102 GLN A N 1
ATOM 800 C CA . GLN A 1 102 ? -2.166 2.243 13.328 1.00 95.00 102 GLN A CA 1
ATOM 801 C C . GLN A 1 102 ? -2.316 2.434 11.813 1.00 95.00 102 GLN A C 1
ATOM 803 O O . GLN A 1 102 ? -1.487 1.955 11.045 1.00 95.00 102 GLN A O 1
ATOM 808 N N . ILE A 1 103 ? -3.312 3.205 11.352 1.00 94.88 103 ILE A N 1
ATOM 809 C CA . ILE A 1 103 ? -3.426 3.533 9.919 1.00 94.88 103 ILE A CA 1
ATOM 810 C C . ILE A 1 103 ? -2.220 4.340 9.431 1.00 94.88 103 ILE A C 1
ATOM 812 O O . ILE A 1 103 ? -1.762 4.143 8.303 1.00 94.88 103 ILE A O 1
ATOM 816 N N . ARG A 1 104 ? -1.751 5.311 10.222 1.00 95.94 104 ARG A N 1
ATOM 817 C CA . ARG A 1 104 ? -0.607 6.144 9.837 1.00 95.94 104 ARG A CA 1
ATOM 818 C C . ARG A 1 104 ? 0.647 5.287 9.701 1.00 95.94 104 ARG A C 1
ATOM 820 O O . ARG A 1 104 ? 1.347 5.428 8.702 1.00 95.94 104 ARG A O 1
ATOM 827 N N . GLU A 1 105 ? 0.891 4.402 10.656 1.00 94.6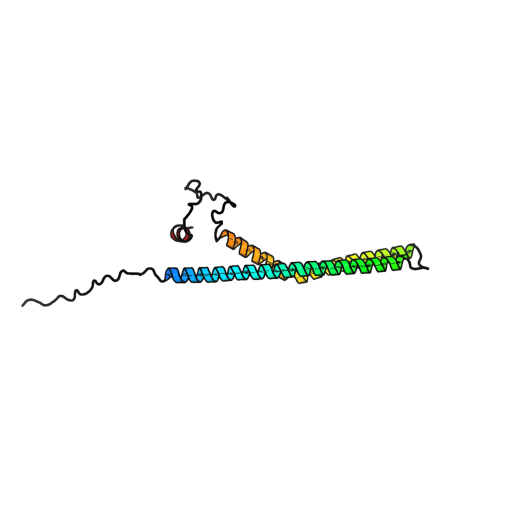9 105 GLU A N 1
ATOM 828 C CA . GLU A 1 105 ? 2.009 3.460 10.640 1.00 94.69 105 GLU A CA 1
ATOM 829 C C . GLU A 1 105 ? 1.924 2.499 9.454 1.00 94.69 105 GLU A C 1
ATOM 831 O O . GLU A 1 105 ? 2.898 2.373 8.715 1.00 94.69 105 GLU A O 1
ATOM 836 N N . GLU A 1 106 ? 0.756 1.909 9.190 1.00 92.25 106 GLU A N 1
ATOM 837 C CA . GLU A 1 106 ? 0.583 0.979 8.068 1.00 92.25 106 GLU A CA 1
ATOM 838 C C . GLU A 1 106 ? 0.842 1.665 6.718 1.00 92.25 106 GLU A C 1
ATOM 840 O O . GLU A 1 106 ? 1.548 1.137 5.860 1.00 92.25 106 GLU A O 1
ATOM 845 N N . LYS A 1 107 ? 0.363 2.905 6.551 1.00 93.69 107 LYS A N 1
ATOM 846 C CA . LYS A 1 107 ? 0.643 3.710 5.351 1.00 93.69 107 LYS A CA 1
ATOM 847 C C . LYS A 1 107 ? 2.122 4.060 5.206 1.00 93.69 107 LYS A C 1
ATOM 849 O O . LYS A 1 107 ? 2.615 4.178 4.083 1.00 93.69 107 LYS A O 1
ATOM 854 N N . LEU A 1 108 ? 2.822 4.298 6.315 1.00 94.31 108 LEU A N 1
ATOM 855 C CA . LEU A 1 108 ? 4.261 4.565 6.301 1.00 94.31 108 LEU A CA 1
ATOM 856 C C . LEU A 1 108 ? 5.046 3.304 5.930 1.00 94.31 108 LEU A C 1
ATOM 858 O O . LEU A 1 108 ? 5.918 3.386 5.065 1.00 94.31 108 LEU A O 1
ATOM 862 N N . ARG A 1 109 ? 4.679 2.145 6.490 1.00 91.31 109 ARG A N 1
ATOM 863 C CA . ARG A 1 109 ? 5.248 0.841 6.117 1.00 91.31 109 ARG A CA 1
ATOM 864 C C . ARG A 1 109 ? 5.049 0.556 4.636 1.00 91.31 109 ARG A C 1
ATOM 866 O O . ARG A 1 109 ? 6.023 0.325 3.930 1.00 91.31 109 ARG A O 1
ATOM 873 N N . PHE A 1 110 ? 3.827 0.713 4.129 1.00 94.38 110 PHE A N 1
ATOM 874 C CA . PHE A 1 110 ? 3.536 0.512 2.710 1.00 94.38 110 PHE A CA 1
ATOM 875 C C . PHE A 1 110 ? 4.353 1.438 1.795 1.00 94.38 110 PHE A C 1
ATOM 877 O O . PHE A 1 110 ? 4.814 1.028 0.726 1.00 94.38 110 PHE A O 1
ATOM 884 N N . LYS A 1 111 ? 4.543 2.706 2.186 1.00 93.25 111 LYS A N 1
ATOM 885 C CA . LYS A 1 111 ? 5.417 3.622 1.439 1.00 93.25 111 LYS A CA 1
ATOM 886 C C . LYS A 1 111 ? 6.853 3.107 1.406 1.00 93.25 111 LYS A C 1
ATOM 888 O O . LYS A 1 111 ? 7.402 3.038 0.315 1.00 93.25 111 LYS A O 1
ATOM 893 N N . ALA A 1 112 ? 7.406 2.711 2.550 1.00 91.62 112 ALA A N 1
ATOM 894 C CA . ALA A 1 112 ? 8.766 2.188 2.637 1.00 91.62 112 ALA A CA 1
ATOM 895 C C . ALA A 1 112 ? 8.944 0.897 1.814 1.00 91.62 112 ALA A C 1
ATOM 897 O O . ALA A 1 112 ? 9.869 0.810 1.012 1.00 91.62 112 ALA A O 1
ATOM 898 N N . GLU A 1 113 ? 8.015 -0.055 1.932 1.00 90.62 113 GLU A N 1
ATOM 899 C CA . GLU A 1 113 ? 8.040 -1.335 1.205 1.00 90.62 113 GLU A CA 1
ATOM 900 C C . GLU A 1 113 ? 7.912 -1.158 -0.317 1.00 90.62 113 GLU A C 1
ATOM 902 O O . GLU A 1 113 ? 8.498 -1.917 -1.085 1.00 90.62 113 GLU A O 1
ATOM 907 N N . THR A 1 114 ? 7.157 -0.152 -0.779 1.00 92.31 114 THR A N 1
ATOM 908 C CA . THR A 1 114 ? 6.906 0.066 -2.218 1.00 92.31 114 THR A CA 1
ATOM 909 C C . THR A 1 114 ? 7.746 1.168 -2.858 1.00 92.31 114 THR A C 1
ATOM 911 O O . THR A 1 114 ? 7.602 1.414 -4.057 1.00 92.31 114 THR A O 1
ATOM 914 N N . GLU A 1 115 ? 8.615 1.839 -2.103 1.00 93.19 115 GLU A N 1
ATOM 915 C CA . GLU A 1 115 ? 9.473 2.931 -2.583 1.00 93.19 115 GLU A CA 1
ATOM 916 C C . GLU A 1 115 ? 10.334 2.482 -3.776 1.00 93.19 115 GLU A C 1
ATOM 918 O O . GLU A 1 115 ? 10.391 3.170 -4.797 1.00 93.19 115 GLU A O 1
ATOM 923 N N . SER A 1 116 ? 10.947 1.298 -3.677 1.00 90.44 116 SER A N 1
ATOM 924 C CA . SER A 1 116 ? 11.781 0.706 -4.731 1.00 90.44 116 SER A CA 1
ATOM 925 C C . SER A 1 116 ? 10.980 0.456 -6.009 1.00 90.44 116 SER A C 1
ATOM 927 O O . SER A 1 116 ? 11.335 0.972 -7.066 1.00 90.44 116 SER A O 1
ATOM 929 N N . LEU A 1 117 ? 9.834 -0.222 -5.901 1.00 88.62 117 LEU A N 1
ATOM 930 C CA . LEU A 1 117 ? 8.941 -0.498 -7.030 1.00 88.62 117 LEU A CA 1
ATOM 931 C C . LEU A 1 117 ? 8.455 0.791 -7.700 1.00 88.62 117 LEU A C 1
ATOM 933 O O . LEU A 1 117 ? 8.397 0.880 -8.924 1.00 88.62 117 LEU A O 1
ATOM 937 N N . ARG A 1 118 ? 8.131 1.826 -6.916 1.00 90.12 118 ARG A N 1
ATOM 938 C CA . ARG A 1 118 ? 7.725 3.134 -7.457 1.00 90.12 118 ARG A CA 1
ATOM 939 C C . ARG A 1 118 ? 8.857 3.819 -8.208 1.00 90.12 118 ARG A C 1
ATOM 941 O O . ARG A 1 118 ? 8.579 4.468 -9.217 1.00 90.12 118 ARG A O 1
ATOM 948 N N . LYS A 1 119 ? 10.097 3.699 -7.726 1.00 92.06 119 LYS A N 1
ATOM 949 C CA . LYS A 1 119 ? 11.281 4.220 -8.419 1.00 92.06 119 LYS A CA 1
ATOM 950 C C . LYS A 1 119 ? 11.487 3.488 -9.741 1.00 92.06 119 LYS A C 1
ATOM 952 O O . LYS A 1 119 ? 11.541 4.176 -10.752 1.00 92.06 119 LYS A O 1
ATOM 957 N N . THR A 1 120 ? 11.458 2.153 -9.753 1.00 87.69 120 THR A N 1
ATOM 958 C CA . THR A 1 120 ? 11.573 1.333 -10.975 1.00 87.69 120 THR A CA 1
ATOM 959 C C . THR A 1 120 ? 10.497 1.675 -12.002 1.00 87.69 120 THR A C 1
ATOM 961 O O . THR A 1 120 ? 10.795 1.893 -13.172 1.00 87.69 120 THR A O 1
ATOM 964 N N . VAL A 1 121 ? 9.236 1.803 -11.574 1.00 90.88 121 VAL A N 1
ATOM 965 C CA . VAL A 1 121 ? 8.147 2.197 -12.481 1.00 90.88 121 VAL A CA 1
ATOM 966 C C . VAL A 1 121 ? 8.352 3.620 -13.005 1.00 90.88 121 VAL A C 1
ATOM 968 O O . VAL A 1 121 ? 8.106 3.878 -14.180 1.00 90.88 121 VAL A O 1
ATOM 971 N N . ARG A 1 122 ? 8.802 4.561 -12.165 1.00 89.69 122 ARG A N 1
ATOM 972 C CA . ARG A 1 122 ? 9.045 5.950 -12.583 1.00 89.69 122 ARG A CA 1
ATOM 973 C C . ARG A 1 122 ? 10.192 6.043 -13.589 1.00 89.69 122 ARG A C 1
ATOM 975 O O . ARG A 1 122 ? 10.010 6.675 -14.625 1.00 89.69 122 ARG A O 1
ATOM 982 N N . S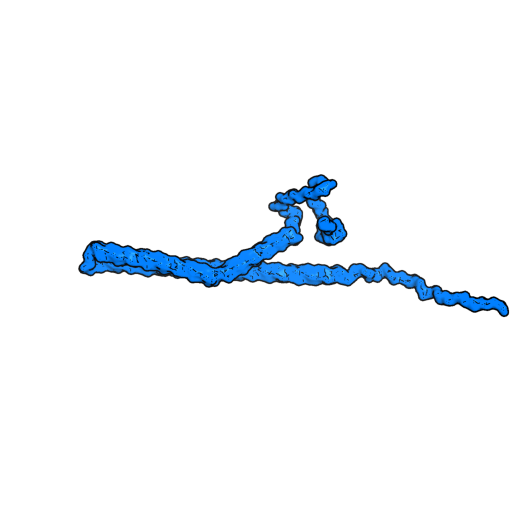ER A 1 123 ? 11.339 5.439 -13.287 1.00 85.88 123 SER A N 1
ATOM 983 C CA . SER A 1 123 ? 12.516 5.468 -14.158 1.00 85.88 123 SER A CA 1
ATOM 984 C C . SER A 1 123 ? 12.268 4.699 -15.451 1.00 85.88 123 SER A C 1
ATOM 986 O O . SER A 1 123 ? 12.533 5.232 -16.522 1.00 85.88 123 SER A O 1
ATOM 988 N N . GLY A 1 124 ? 11.676 3.507 -15.378 1.00 82.06 124 GLY A N 1
ATOM 989 C CA . GLY A 1 124 ? 11.375 2.708 -16.561 1.00 82.06 124 GLY A CA 1
ATOM 990 C C . GLY A 1 124 ? 10.323 3.358 -17.464 1.00 82.06 124 GLY A C 1
ATOM 991 O O . GLY A 1 124 ? 10.489 3.371 -18.678 1.00 82.06 124 GLY A O 1
ATOM 992 N N . ARG A 1 125 ? 9.282 4.002 -16.911 1.00 86.44 125 ARG A N 1
ATOM 993 C CA . ARG A 1 125 ? 8.347 4.800 -17.731 1.00 86.44 125 ARG A CA 1
ATOM 994 C C . ARG A 1 125 ? 9.019 6.010 -18.377 1.00 86.44 125 ARG A C 1
ATOM 996 O O . ARG A 1 125 ? 8.682 6.325 -19.512 1.00 86.44 125 ARG A O 1
ATOM 1003 N N . ALA A 1 126 ? 9.931 6.686 -17.676 1.00 80.69 126 ALA A N 1
ATOM 1004 C CA . ALA A 1 126 ? 10.677 7.812 -18.236 1.00 80.69 126 ALA A CA 1
ATOM 1005 C C . ALA A 1 126 ? 11.598 7.360 -19.378 1.00 80.69 126 ALA A C 1
ATOM 1007 O O . ALA A 1 126 ? 11.573 7.978 -20.439 1.00 80.69 126 ALA A O 1
ATOM 1008 N N . ALA A 1 127 ? 12.312 6.243 -19.197 1.00 76.75 127 ALA A N 1
ATOM 1009 C CA . ALA A 1 127 ? 13.119 5.623 -20.243 1.00 76.75 127 ALA A CA 1
ATOM 1010 C C . ALA A 1 127 ? 12.251 5.290 -21.464 1.00 76.75 127 ALA A C 1
ATOM 1012 O O . ALA A 1 127 ? 12.499 5.797 -22.548 1.00 76.75 127 ALA A O 1
ATOM 1013 N N . LEU A 1 128 ? 11.140 4.568 -21.281 1.00 77.62 1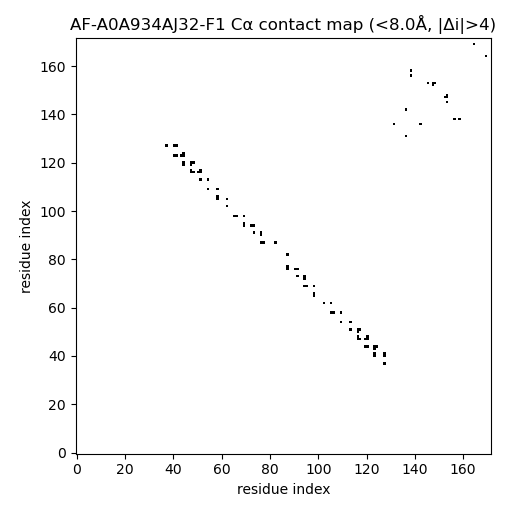28 LEU A N 1
ATOM 1014 C CA . LEU A 1 128 ? 10.224 4.225 -22.378 1.00 77.62 128 LEU A CA 1
ATOM 1015 C C . LEU A 1 128 ? 9.575 5.445 -23.057 1.00 77.62 128 LEU A C 1
ATOM 1017 O O . LEU A 1 128 ? 9.253 5.385 -24.243 1.00 77.62 128 LEU A O 1
ATOM 1021 N N . ALA A 1 129 ? 9.352 6.540 -22.327 1.00 73.19 129 ALA A N 1
ATOM 1022 C CA . ALA A 1 129 ? 8.843 7.785 -22.897 1.00 73.19 129 ALA A CA 1
ATOM 1023 C C . ALA A 1 129 ? 9.912 8.508 -23.726 1.00 73.19 129 ALA A C 1
ATOM 1025 O O . ALA A 1 129 ? 9.593 9.019 -24.798 1.00 73.19 129 ALA A O 1
ATOM 1026 N N . GLN A 1 130 ? 11.164 8.518 -23.259 1.00 69.06 130 GLN A N 1
ATOM 1027 C CA . GLN A 1 130 ? 12.305 9.025 -24.015 1.00 69.06 130 GLN A CA 1
ATOM 1028 C C . GLN A 1 130 ? 12.483 8.213 -25.299 1.00 69.06 130 GLN A C 1
ATOM 1030 O O . GLN A 1 130 ? 12.482 8.796 -26.378 1.00 69.06 130 GLN A O 1
ATOM 1035 N N . GLU A 1 131 ? 12.471 6.884 -25.209 1.00 60.12 131 GLU A N 1
ATOM 1036 C CA . GLU A 1 131 ? 12.510 5.979 -26.365 1.00 60.12 131 GLU A CA 1
ATOM 1037 C C . GLU A 1 131 ? 11.436 6.270 -27.407 1.00 60.12 131 GLU A C 1
ATOM 1039 O O . GLU A 1 131 ? 11.703 6.319 -28.605 1.00 60.12 131 GLU A O 1
ATOM 1044 N N . ARG A 1 132 ? 10.205 6.516 -26.952 1.00 61.22 132 ARG A N 1
ATOM 1045 C CA . ARG A 1 132 ? 9.090 6.859 -27.837 1.00 61.22 132 ARG A CA 1
ATOM 1046 C C . ARG A 1 132 ? 9.286 8.203 -28.550 1.00 61.22 132 ARG A C 1
ATOM 1048 O O . ARG A 1 132 ? 8.711 8.397 -29.613 1.00 61.22 132 ARG A O 1
ATOM 1055 N N . MET A 1 133 ? 10.069 9.123 -27.985 1.00 51.66 133 MET A N 1
ATOM 1056 C CA . MET A 1 133 ? 10.436 10.373 -28.657 1.00 51.66 133 MET A CA 1
ATOM 1057 C C . MET A 1 133 ? 11.551 10.165 -29.695 1.00 51.66 133 MET A C 1
ATOM 1059 O O . MET A 1 133 ? 11.517 10.819 -30.732 1.00 51.66 133 MET A O 1
ATOM 1063 N N . TRP A 1 134 ? 12.497 9.249 -29.448 1.00 48.94 134 TRP A N 1
ATOM 1064 C CA . TRP A 1 134 ? 13.636 8.972 -30.341 1.00 48.94 134 TRP A CA 1
ATOM 1065 C C . TRP A 1 134 ? 13.299 8.038 -31.509 1.00 48.94 134 TRP A C 1
ATOM 1067 O O . TRP A 1 134 ? 13.707 8.304 -32.635 1.00 48.94 134 TRP A O 1
ATOM 1077 N N . LEU A 1 135 ? 12.512 6.982 -31.281 1.00 47.22 135 LEU A N 1
ATOM 1078 C CA . LEU A 1 135 ? 12.092 6.014 -32.312 1.00 47.22 135 LEU A CA 1
ATOM 1079 C C . LEU A 1 135 ? 10.960 6.533 -33.217 1.00 47.22 135 LEU A C 1
ATOM 1081 O O . LEU A 1 135 ? 10.302 5.761 -33.911 1.00 47.22 135 LEU A O 1
ATOM 1085 N N . GLY A 1 136 ? 10.742 7.845 -33.210 1.00 40.69 136 GLY A N 1
ATOM 1086 C CA . GLY A 1 136 ? 9.667 8.492 -33.926 1.00 40.69 136 GLY A CA 1
ATOM 1087 C C . GLY A 1 136 ? 8.363 8.471 -33.133 1.00 40.69 136 GLY A C 1
ATOM 1088 O O . GLY A 1 136 ? 7.733 7.436 -32.909 1.00 40.69 136 GLY A O 1
ATOM 1089 N N . GLY A 1 137 ? 7.830 9.671 -32.916 1.00 37.19 137 GLY A N 1
ATOM 1090 C CA . GLY A 1 137 ? 6.524 9.896 -33.512 1.00 37.19 137 GLY A CA 1
ATOM 1091 C C . GLY A 1 137 ? 6.648 9.541 -34.991 1.00 37.19 137 GLY A C 1
ATOM 1092 O O . GLY A 1 137 ? 7.038 10.382 -35.795 1.00 37.19 137 GLY A O 1
ATOM 1093 N N . GLY A 1 138 ? 6.379 8.275 -35.327 1.00 38.00 138 GLY A N 1
ATOM 1094 C CA . GLY A 1 138 ? 5.974 7.927 -36.677 1.00 38.00 138 GLY A CA 1
ATOM 1095 C C . GLY A 1 138 ? 4.879 8.905 -37.081 1.00 38.00 138 GLY A C 1
ATOM 1096 O O . GLY A 1 138 ? 4.154 9.427 -36.221 1.00 38.00 138 GLY A O 1
ATOM 1097 N N . CYS A 1 139 ? 4.787 9.208 -38.369 1.00 40.59 139 CYS A N 1
ATOM 1098 C CA . CYS A 1 139 ? 3.777 10.097 -38.930 1.00 40.59 139 CYS A CA 1
ATOM 1099 C C . CYS A 1 139 ? 2.373 9.430 -38.866 1.00 40.59 139 CYS A C 1
ATOM 1101 O O . CYS A 1 139 ? 1.600 9.462 -39.814 1.00 40.59 139 CYS A O 1
ATOM 1103 N N . ASP A 1 140 ? 2.026 8.857 -37.713 1.00 40.16 140 ASP A N 1
ATOM 1104 C CA . ASP A 1 140 ? 0.810 8.143 -37.356 1.00 40.16 140 ASP A CA 1
ATOM 1105 C C . ASP A 1 140 ? -0.101 9.131 -36.600 1.00 40.16 140 ASP A C 1
ATOM 1107 O O . ASP A 1 140 ? -0.495 8.958 -35.442 1.00 40.16 140 ASP A O 1
ATOM 1111 N N . GLY A 1 141 ? -0.355 10.268 -37.247 1.00 41.75 141 GLY A N 1
ATOM 1112 C CA . GLY A 1 141 ? -1.539 11.104 -37.046 1.00 41.75 141 GLY A CA 1
ATOM 1113 C C . GLY A 1 141 ? -1.813 11.772 -35.689 1.00 41.75 141 GLY A C 1
ATOM 1114 O O . GLY A 1 141 ? -2.832 12.452 -35.612 1.00 41.75 141 GLY A O 1
ATOM 1115 N N . THR A 1 142 ? -1.006 11.641 -34.623 1.00 40.38 142 THR A N 1
ATOM 1116 C CA . THR A 1 142 ? -1.468 12.091 -33.278 1.00 40.38 142 THR A CA 1
ATOM 1117 C C . THR A 1 142 ? -0.505 12.875 -32.376 1.00 40.38 142 THR A C 1
ATOM 1119 O O . THR A 1 142 ? -0.855 13.145 -31.229 1.00 40.38 142 THR A O 1
ATOM 1122 N N . ALA A 1 143 ? 0.640 13.373 -32.852 1.00 35.28 143 ALA A N 1
ATOM 1123 C CA . ALA A 1 143 ? 1.415 14.343 -32.062 1.00 35.28 143 ALA A CA 1
ATOM 1124 C C . ALA A 1 143 ? 2.148 15.369 -32.932 1.00 35.28 143 ALA A C 1
ATOM 1126 O O . ALA A 1 143 ? 3.357 15.304 -33.133 1.00 35.28 143 ALA A O 1
ATOM 1127 N N . TRP A 1 144 ? 1.406 16.362 -33.419 1.00 38.09 144 TRP A N 1
ATOM 1128 C CA . TRP A 1 144 ? 1.990 17.570 -33.989 1.00 38.09 144 TRP A CA 1
ATOM 1129 C C . TRP A 1 144 ? 2.607 18.415 -32.871 1.00 38.09 144 TRP A C 1
ATOM 1131 O O . TRP A 1 144 ? 1.899 19.045 -32.084 1.00 38.09 144 TRP A O 1
ATOM 1141 N N . ARG A 1 145 ? 3.936 18.491 -32.825 1.00 35.06 145 ARG A N 1
ATOM 1142 C CA . ARG A 1 145 ? 4.598 19.732 -32.423 1.00 35.06 145 ARG A CA 1
ATOM 1143 C C . ARG A 1 145 ? 5.420 20.212 -33.612 1.00 35.06 145 ARG A C 1
ATOM 1145 O O . ARG A 1 145 ? 6.362 19.523 -33.986 1.00 35.06 145 ARG A O 1
ATOM 1152 N N . PRO A 1 146 ? 5.055 21.338 -34.243 1.00 41.03 146 PRO A N 1
ATOM 1153 C CA . PRO A 1 146 ? 5.875 21.897 -35.300 1.00 41.03 146 PRO A CA 1
ATOM 1154 C C . PRO A 1 146 ? 7.203 22.350 -34.691 1.00 41.03 146 PRO A C 1
ATOM 1156 O O . PRO A 1 146 ? 7.229 23.167 -33.770 1.00 41.03 146 PRO A O 1
ATOM 1159 N N . PHE A 1 147 ? 8.302 21.802 -35.194 1.00 46.06 147 PHE A N 1
ATOM 1160 C CA . PHE A 1 147 ? 9.636 22.326 -34.935 1.00 46.06 147 PHE A CA 1
ATOM 1161 C C . PHE A 1 147 ? 9.970 23.267 -36.092 1.00 46.06 147 PHE A C 1
ATOM 1163 O O . PHE A 1 147 ? 9.961 22.863 -37.253 1.00 46.06 147 PHE A O 1
ATOM 1170 N N . GLN A 1 148 ? 10.198 24.543 -35.791 1.00 36.41 148 GLN A N 1
ATOM 1171 C CA . GLN A 1 148 ? 10.549 25.538 -36.797 1.00 36.41 148 GLN A CA 1
ATOM 1172 C C . GLN A 1 148 ? 12.071 25.513 -36.991 1.00 36.41 148 GLN A C 1
ATOM 1174 O O . GLN A 1 148 ? 12.813 25.984 -36.130 1.00 36.41 148 GLN A O 1
ATOM 1179 N N . PHE A 1 149 ? 12.550 24.961 -38.106 1.00 39.41 149 PHE A N 1
ATOM 1180 C CA . PHE A 1 149 ? 13.947 25.133 -38.507 1.00 39.41 149 PHE A CA 1
ATOM 1181 C C . PHE A 1 149 ? 14.152 26.586 -38.957 1.00 39.41 149 PHE A C 1
ATOM 1183 O O . PHE A 1 149 ? 13.425 27.100 -39.809 1.00 39.41 149 PHE A O 1
ATOM 1190 N N . ARG A 1 150 ? 15.131 27.291 -38.376 1.00 30.88 150 ARG A N 1
ATOM 1191 C CA . ARG A 1 150 ? 15.465 28.662 -38.793 1.00 30.88 150 ARG A CA 1
ATOM 1192 C C . ARG A 1 150 ? 15.973 28.624 -40.241 1.00 30.88 150 ARG A C 1
ATOM 1194 O O . ARG A 1 150 ? 17.052 28.105 -40.493 1.00 30.88 150 ARG A O 1
ATOM 1201 N N . GLY A 1 151 ? 15.200 29.184 -41.173 1.00 40.91 151 GLY A N 1
ATOM 1202 C CA . GLY A 1 151 ? 15.592 29.351 -42.580 1.00 40.91 151 GLY A CA 1
ATOM 1203 C C . GLY A 1 151 ? 14.961 28.377 -43.579 1.00 40.91 151 GLY A C 1
ATOM 1204 O O . GLY A 1 151 ? 15.164 28.549 -44.776 1.00 40.91 151 GLY A O 1
ATOM 1205 N N . VAL A 1 152 ? 14.156 27.409 -43.132 1.00 37.97 152 VAL A N 1
ATOM 1206 C CA . VAL A 1 152 ? 13.403 26.508 -44.017 1.00 37.97 152 VAL A CA 1
ATOM 1207 C C . VAL A 1 152 ? 11.960 26.535 -43.528 1.00 37.97 152 VAL A C 1
ATOM 1209 O O . VAL A 1 152 ? 11.709 26.267 -42.356 1.00 37.97 152 VAL A O 1
ATOM 1212 N N . GLY A 1 153 ? 11.023 26.970 -44.373 1.00 38.62 153 GLY A N 1
ATOM 1213 C CA . GLY A 1 153 ? 9.606 27.087 -44.008 1.00 38.62 153 GLY A CA 1
ATOM 1214 C C . GLY A 1 153 ? 9.010 25.789 -43.441 1.00 38.62 153 GLY A C 1
ATOM 1215 O O . GLY A 1 153 ? 9.640 24.735 -43.451 1.00 38.62 153 GLY A O 1
ATOM 1216 N N . TRP A 1 154 ? 7.778 25.873 -4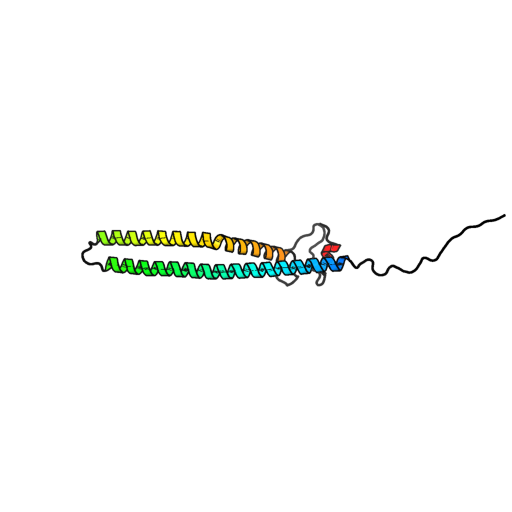2.931 1.00 36.25 154 TRP A N 1
ATOM 1217 C CA . TRP A 1 154 ? 7.032 24.754 -42.342 1.00 36.25 154 TRP A CA 1
ATOM 1218 C C . TRP A 1 154 ? 7.116 23.494 -43.221 1.00 36.25 154 TRP A C 1
ATOM 1220 O O . TRP A 1 154 ? 6.566 23.473 -44.318 1.00 36.25 154 TRP A O 1
ATOM 1230 N N . THR A 1 155 ? 7.793 22.447 -42.747 1.00 42.50 155 THR A N 1
ATOM 1231 C CA . THR A 1 155 ? 7.862 21.149 -43.431 1.00 42.50 155 THR A CA 1
ATOM 1232 C C . THR A 1 155 ? 7.023 20.131 -42.660 1.00 42.50 155 THR A C 1
ATOM 1234 O O . THR A 1 155 ? 7.282 19.824 -41.498 1.00 42.50 155 THR A O 1
ATOM 1237 N N . SER A 1 156 ? 5.959 19.639 -43.294 1.00 39.38 156 SER A N 1
ATOM 1238 C CA . SER A 1 156 ? 5.251 18.416 -42.900 1.00 39.38 156 SER A CA 1
ATOM 1239 C C . SER A 1 156 ? 6.066 17.193 -43.341 1.00 39.38 156 SER A C 1
ATOM 1241 O O . SER A 1 156 ? 6.708 17.271 -44.387 1.00 39.38 156 SER A O 1
ATOM 1243 N N . CYS A 1 157 ? 6.042 16.090 -42.573 1.00 42.00 157 CYS A N 1
ATOM 1244 C CA . CYS A 1 157 ? 6.719 14.820 -42.901 1.00 42.00 157 CYS A CA 1
ATOM 1245 C C . CYS A 1 157 ? 6.672 14.518 -44.415 1.00 42.00 157 CYS A C 1
ATOM 1247 O O . CYS A 1 157 ? 5.571 14.508 -44.976 1.00 42.00 157 CYS A O 1
ATOM 1249 N N . PRO A 1 158 ? 7.794 14.160 -45.062 1.00 41.22 158 PRO A N 1
ATOM 1250 C CA . PRO A 1 158 ? 7.721 13.316 -46.239 1.00 41.22 158 PRO A CA 1
ATOM 1251 C C . PRO A 1 158 ? 7.256 11.939 -45.753 1.00 41.22 158 PRO A C 1
ATOM 1253 O O . PRO A 1 158 ? 7.931 11.285 -44.958 1.00 41.22 158 PRO A O 1
ATOM 1256 N N . LEU A 1 159 ? 6.070 11.515 -46.187 1.00 40.22 159 LEU A N 1
ATOM 1257 C CA . LEU A 1 159 ? 5.725 10.096 -46.189 1.00 40.22 159 LEU A CA 1
ATOM 1258 C C . LEU A 1 159 ? 6.854 9.381 -46.955 1.00 40.22 159 LEU A C 1
ATOM 1260 O O . LEU A 1 159 ? 7.161 9.771 -48.077 1.00 40.22 159 LEU A O 1
ATOM 1264 N N . ASP A 1 160 ? 7.502 8.409 -46.314 1.00 43.53 160 ASP A N 1
ATOM 1265 C CA . ASP A 1 160 ? 8.577 7.560 -46.857 1.00 43.53 160 ASP A CA 1
ATOM 1266 C C . ASP A 1 160 ? 10.026 8.086 -46.868 1.00 43.53 160 ASP A C 1
ATOM 1268 O O . ASP A 1 160 ? 10.821 7.672 -47.714 1.00 43.53 160 ASP A O 1
ATOM 1272 N N . THR A 1 161 ? 10.462 8.889 -45.889 1.00 45.50 161 THR A N 1
ATOM 1273 C CA . THR A 1 161 ? 11.914 8.968 -45.608 1.00 45.50 161 THR A CA 1
ATOM 1274 C C . THR A 1 161 ? 12.335 7.949 -44.544 1.00 45.50 161 THR A C 1
ATOM 1276 O O . THR A 1 161 ? 11.987 8.104 -43.373 1.00 45.50 161 THR A O 1
ATOM 1279 N N . PRO A 1 162 ? 13.090 6.897 -44.908 1.00 42.97 162 PRO A N 1
ATOM 1280 C CA . PRO A 1 162 ? 13.582 5.909 -43.954 1.00 42.97 162 PRO A CA 1
ATOM 1281 C C . PRO A 1 162 ? 14.583 6.527 -42.965 1.00 42.97 162 PRO A C 1
ATOM 1283 O O . PRO A 1 162 ? 15.345 7.426 -43.313 1.00 42.97 162 PRO A O 1
ATOM 1286 N N . ALA A 1 163 ? 14.620 5.998 -41.738 1.00 43.50 163 ALA A N 1
ATOM 1287 C CA . ALA A 1 163 ? 15.373 6.545 -40.600 1.00 43.50 163 ALA A CA 1
ATOM 1288 C C . ALA A 1 163 ? 16.870 6.832 -40.869 1.00 43.50 163 ALA A C 1
ATOM 1290 O O . ALA A 1 163 ? 17.450 7.714 -40.239 1.00 43.50 163 ALA A O 1
ATOM 1291 N N . TRP A 1 164 ? 17.494 6.148 -41.835 1.00 44.66 164 TRP A N 1
ATOM 1292 C CA . TRP A 1 164 ? 18.884 6.402 -42.235 1.00 44.66 164 TRP A CA 1
ATOM 1293 C C . TRP A 1 164 ? 19.089 7.771 -42.905 1.00 44.66 164 TRP A C 1
ATOM 1295 O O . TRP A 1 164 ? 20.195 8.303 -42.873 1.00 44.66 164 TRP A O 1
ATOM 1305 N N . TRP A 1 165 ? 18.040 8.380 -43.464 1.00 42.31 165 TRP A N 1
ATOM 1306 C CA . TRP A 1 165 ? 18.122 9.677 -44.139 1.00 42.31 165 TRP A CA 1
ATOM 1307 C C . TRP A 1 165 ? 18.457 10.817 -43.161 1.00 42.31 165 TRP A C 1
ATOM 1309 O O . TRP A 1 165 ? 19.287 11.675 -43.459 1.00 42.31 165 TRP A O 1
ATOM 1319 N N . HIS A 1 166 ? 17.905 10.772 -41.943 1.00 47.00 166 HIS A N 1
ATOM 1320 C CA . HIS A 1 166 ? 18.218 11.740 -40.887 1.00 47.00 166 HIS A CA 1
ATOM 1321 C C . HIS A 1 166 ? 19.623 11.555 -40.298 1.00 47.00 166 HIS A C 1
ATOM 1323 O O . HIS A 1 166 ? 20.253 12.541 -39.935 1.00 47.00 166 HIS A O 1
ATOM 1329 N N . ALA A 1 167 ? 20.144 10.325 -40.261 1.00 44.34 167 ALA A N 1
ATOM 1330 C CA . ALA A 1 167 ? 21.506 10.050 -39.797 1.00 44.34 167 ALA A CA 1
ATOM 1331 C C . ALA A 1 167 ? 22.589 10.478 -40.809 1.00 44.34 167 ALA A C 1
ATOM 1333 O O . ALA A 1 167 ? 23.709 10.788 -40.414 1.00 44.34 167 ALA A O 1
ATOM 1334 N N . VAL A 1 168 ? 22.264 10.504 -42.109 1.00 40.56 168 VAL A N 1
ATOM 1335 C CA . VAL A 1 168 ? 23.217 10.852 -43.180 1.00 40.56 168 VAL A CA 1
ATOM 1336 C C . VAL A 1 168 ? 23.219 12.353 -43.496 1.00 40.56 168 VAL A C 1
ATOM 1338 O O . VAL A 1 168 ? 24.277 12.905 -43.796 1.00 40.56 168 VAL A O 1
ATOM 1341 N N . TYR A 1 169 ? 22.071 13.033 -43.399 1.00 39.34 169 TYR A N 1
ATOM 1342 C CA . TYR A 1 169 ? 21.936 14.438 -43.821 1.00 39.34 169 TYR A CA 1
ATOM 1343 C C . TYR A 1 169 ? 21.537 15.411 -42.702 1.00 39.34 169 TYR A C 1
ATOM 1345 O O . TYR A 1 169 ? 21.617 16.624 -42.895 1.00 39.34 169 TYR A O 1
ATOM 1353 N N . GLY A 1 170 ? 21.145 14.916 -41.526 1.00 39.59 170 GLY A N 1
ATOM 1354 C CA . GLY A 1 170 ? 20.882 15.741 -40.348 1.00 39.59 170 GLY A CA 1
ATOM 1355 C C . GLY A 1 170 ? 22.168 16.008 -39.573 1.00 39.59 170 GLY A C 1
ATOM 1356 O O . GLY A 1 170 ? 22.529 15.243 -38.683 1.00 39.59 170 GLY A O 1
ATOM 1357 N N . ARG A 1 171 ? 22.881 17.085 -39.907 1.00 30.88 171 ARG A N 1
ATOM 1358 C CA . ARG A 1 171 ? 23.903 17.647 -39.008 1.00 30.88 171 ARG A CA 1
ATOM 1359 C C . ARG A 1 171 ? 23.237 18.525 -37.926 1.00 30.88 171 ARG A C 1
ATOM 1361 O O . ARG A 1 171 ? 22.133 19.002 -38.179 1.00 30.88 171 ARG A O 1
ATOM 1368 N N . PRO A 1 172 ? 23.873 18.669 -36.742 1.00 41.22 172 PRO A N 1
ATOM 1369 C CA . PRO A 1 172 ? 23.279 19.251 -35.530 1.00 41.22 172 PRO A CA 1
ATOM 1370 C C . PRO A 1 172 ? 22.774 20.686 -35.686 1.00 41.22 172 PRO A C 1
ATOM 1372 O O . PRO A 1 172 ? 23.346 21.431 -36.515 1.00 41.22 172 PRO A O 1
#

Foldseek 3Di:
DDDDDDDDDPDDDPPPDDPPPPPVVVVVVVVVVVVVVLVVLVVLLVVLVVVLVVLVVVLVVVLVVLVVVLVVVLVCLVPDPPDDPVRSVVSNVVSVVVNVVVNVVSVVVSCVVSVVSVVSNVVSVVVNVVVDVVVDVPVPPPDDDFDDDVPDPGDDDDPDDPPVVCVVPVDD

Mean predicted aligned error: 16.97 Å

Secondary structure (DSSP, 8-state):
----------------S-S--SHHHHHHHHHHHHHHHHHHHHHHHHHHHHHHHHHHHHHHHHHHHHHHHHHHHHHHHHH-TT--HHHHHHHHHHHHHHHHHHHHHHHHHHHHHHHHHHHHHHHHHHHHHHHHHHS---SSSS-------TTS------TT--THHHHHH---

Sequence (172 aa):
MRSMFAVMALLAFPVLANADRPQRSKDTADAKSYLEAVALTRQEVAAAEKQLKQAKAAERARIQGLKAMKKEELRAVRSRPGIGRREKKVLISFIRQDYRSQIREEKLRFKAETESLRKTVRSGRAALAQERMWLGGGCDGTAWRPFQFRGVGWTSCPLDTPAWWHAVYGRP

Radius of gyration: 35.72 Å; Cα contacts (8 Å, |Δi|>4): 49; chains: 1; bounding box: 97×36×112 Å

pLDDT: mean 70.39, std 24.44, range [30.88, 96.5]

Solvent-accessible surface area (backbone atoms only — not comparable to full-atom values): 10682 Å² total; per-residue (Å²): 138,87,82,90,91,84,81,89,88,89,82,80,76,86,85,83,74,78,95,76,70,71,60,66,59,51,57,52,52,52,51,50,55,48,53,51,52,53,52,50,43,52,50,52,28,51,51,35,50,52,51,52,53,50,51,53,51,50,52,51,50,51,54,50,49,51,53,52,52,52,52,49,53,52,49,52,57,68,69,45,77,95,65,52,76,66,58,45,51,52,53,51,49,50,55,53,52,51,53,54,50,53,51,51,51,51,53,50,50,52,48,64,74,41,46,62,45,52,48,49,37,51,54,37,50,50,51,55,52,52,48,47,61,72,76,43,76,59,96,72,88,79,79,91,71,90,79,82,56,91,92,50,77,95,77,74,83,68,88,88,70,60,78,66,55,52,72,74,69,58,74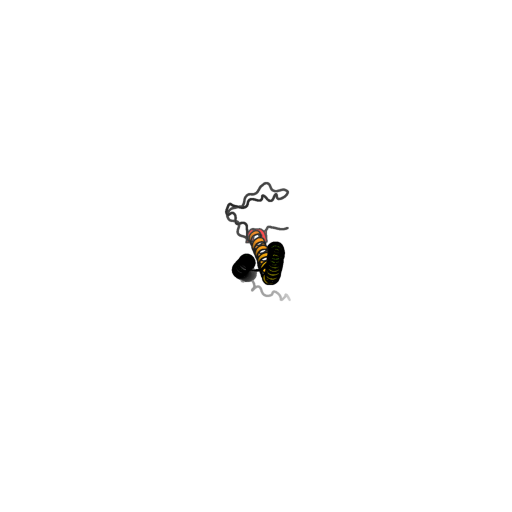,135

Nearest PDB structures (foldseek):
  9jz0-assembly1_1  TM=8.036E-01  e=9.579E-01  Escherichia phage T7
  8tgd-assembly1_B  TM=4.531E-01  e=7.672E+00  Homo sapiens